Protein AF-A0A830GFA3-F1 (afdb_monomer_lite)

Foldseek 3Di:
DDDDPPQPDDPVLVVQQVVCQVVVPQEDEDADDPCQVVSVVSHDNHHYDYLLNVLLVCCVVVVDQLVVSLVVLVVVCVVSVCPPPPVSVVSNVSSVVD

Organism: NCBI:txid489913

Secondary structure (DSSP, 8-state):
----TTSSS-HHHHHHHHHHHHTT-SEEEE---SSHHHHHHH-SSPEEEEHHHHHHHHHHTTSS-HHHHHHHHHHHHHHHT-TT-HHHHHHHHHHHT-

pLDDT: mean 88.6, std 10.38, range [46.56, 97.62]

Structure (mmCIF, N/CA/C/O backbone):
data_AF-A0A830GFA3-F1
#
_entry.id   AF-A0A830GFA3-F1
#
loop_
_atom_site.group_PDB
_atom_site.id
_atom_site.type_symbol
_atom_site.label_atom_id
_atom_site.label_alt_id
_atom_site.label_comp_id
_atom_site.label_asym_id
_atom_site.label_entity_id
_atom_site.label_seq_id
_atom_site.pdbx_PDB_ins_code
_atom_site.Cartn_x
_atom_site.Cartn_y
_atom_site.Cartn_z
_atom_site.occupancy
_atom_site.B_iso_or_equiv
_atom_site.auth_seq_id
_atom_site.auth_comp_id
_atom_site.auth_asym_id
_atom_site.auth_atom_id
_atom_site.pdbx_PDB_model_num
ATOM 1 N N . MET A 1 1 ? 20.470 -9.252 -13.685 1.00 46.56 1 MET A N 1
ATOM 2 C CA . MET A 1 1 ? 19.885 -7.934 -13.981 1.00 46.56 1 MET A CA 1
ATOM 3 C C . MET A 1 1 ? 20.654 -6.935 -13.143 1.00 46.56 1 MET A C 1
ATOM 5 O O . MET A 1 1 ? 20.701 -7.104 -11.934 1.00 46.56 1 MET A O 1
ATOM 9 N N . THR A 1 2 ? 21.393 -6.032 -13.776 1.00 50.44 2 THR A N 1
ATOM 10 C CA . THR A 1 2 ? 22.152 -4.990 -13.074 1.00 50.44 2 THR A CA 1
ATOM 11 C C . THR A 1 2 ? 21.191 -3.828 -12.864 1.00 50.44 2 THR A C 1
ATOM 13 O O . THR A 1 2 ? 20.598 -3.378 -13.842 1.00 50.44 2 THR A O 1
ATOM 16 N N . LEU A 1 3 ? 20.975 -3.416 -11.614 1.00 58.41 3 LEU A N 1
ATOM 17 C CA . LEU A 1 3 ? 20.160 -2.243 -11.300 1.00 58.41 3 LEU A CA 1
ATOM 18 C C . LEU A 1 3 ? 20.843 -1.009 -11.904 1.00 58.41 3 LEU A C 1
ATOM 20 O O . LEU A 1 3 ? 22.063 -0.865 -11.793 1.00 58.41 3 LEU A O 1
ATOM 24 N N . ASP A 1 4 ? 20.077 -0.183 -12.614 1.00 60.00 4 ASP A N 1
ATOM 25 C CA . ASP A 1 4 ? 20.576 1.072 -13.170 1.00 60.00 4 ASP A CA 1
ATOM 26 C C . ASP A 1 4 ? 20.750 2.073 -12.023 1.00 60.00 4 ASP A C 1
ATOM 28 O O . ASP A 1 4 ? 19.774 2.474 -11.394 1.00 60.00 4 ASP A O 1
ATOM 32 N N . ALA A 1 5 ? 21.998 2.440 -11.729 1.00 58.44 5 ALA A N 1
ATOM 33 C CA . ALA A 1 5 ? 22.337 3.332 -10.622 1.00 58.44 5 ALA A CA 1
ATOM 34 C C . ALA A 1 5 ? 21.834 4.773 -10.830 1.00 58.44 5 ALA A C 1
ATOM 36 O O . ALA A 1 5 ? 21.811 5.545 -9.873 1.00 58.44 5 ALA A O 1
ATOM 37 N N . ASP A 1 6 ? 21.431 5.128 -12.055 1.00 66.00 6 ASP A N 1
ATOM 38 C CA . ASP A 1 6 ? 20.823 6.423 -12.371 1.00 66.00 6 ASP A CA 1
ATOM 39 C C . ASP A 1 6 ? 19.288 6.408 -12.219 1.00 66.00 6 ASP A C 1
ATOM 41 O O . ASP A 1 6 ? 18.638 7.453 -12.343 1.00 66.00 6 ASP A O 1
ATOM 45 N N . PHE A 1 7 ? 18.680 5.247 -11.934 1.00 69.44 7 PHE A N 1
ATOM 46 C CA . PHE A 1 7 ? 17.244 5.157 -11.692 1.00 69.44 7 PHE A CA 1
ATOM 47 C C . PHE A 1 7 ? 16.902 5.675 -10.283 1.00 69.44 7 PHE A C 1
ATOM 49 O O . PHE A 1 7 ? 17.564 5.315 -9.314 1.00 69.44 7 PHE A O 1
ATOM 56 N N . PRO A 1 8 ? 15.864 6.516 -10.126 1.00 81.12 8 PRO A N 1
ATOM 57 C CA . PRO A 1 8 ? 15.619 7.243 -8.878 1.00 81.12 8 PRO A CA 1
ATOM 58 C C . PRO A 1 8 ? 15.037 6.400 -7.731 1.00 81.12 8 PRO A C 1
ATOM 60 O O . PRO A 1 8 ? 14.857 6.942 -6.642 1.00 81.12 8 PRO A O 1
ATOM 63 N N . LEU A 1 9 ? 14.711 5.125 -7.965 1.00 88.25 9 LEU A N 1
ATOM 64 C CA . LEU A 1 9 ? 14.325 4.193 -6.902 1.00 88.25 9 LEU A CA 1
ATOM 65 C C . LEU A 1 9 ? 15.569 3.565 -6.276 1.00 88.25 9 LEU A C 1
ATOM 67 O O . LEU A 1 9 ? 16.530 3.260 -6.983 1.00 88.25 9 LEU A O 1
ATOM 71 N N . ASP A 1 10 ? 15.528 3.316 -4.971 1.00 88.75 10 ASP A N 1
ATOM 72 C CA . ASP A 1 10 ? 16.602 2.573 -4.315 1.00 88.75 10 ASP A CA 1
ATOM 73 C C . ASP A 1 10 ? 16.595 1.075 -4.690 1.00 88.75 10 ASP A C 1
ATOM 75 O O . ASP A 1 10 ? 15.713 0.574 -5.398 1.00 88.75 10 ASP A O 1
ATOM 79 N N . ASP A 1 11 ? 17.614 0.337 -4.242 1.00 90.38 11 ASP A N 1
ATOM 80 C CA . ASP A 1 11 ? 17.749 -1.091 -4.547 1.00 90.38 11 ASP A CA 1
ATOM 81 C C . ASP A 1 11 ? 16.555 -1.920 -4.042 1.00 90.38 11 ASP A C 1
ATOM 83 O O . ASP A 1 11 ? 16.154 -2.892 -4.688 1.00 90.38 11 ASP A O 1
ATOM 87 N N . GLY A 1 12 ? 15.978 -1.548 -2.896 1.00 90.00 12 GLY A N 1
ATOM 88 C CA . GLY A 1 12 ? 14.853 -2.248 -2.284 1.00 90.00 12 GLY A CA 1
ATOM 89 C C . GLY A 1 12 ? 13.547 -1.999 -3.033 1.00 90.00 12 GLY A C 1
ATOM 90 O O . GLY A 1 12 ? 12.821 -2.946 -3.341 1.00 90.00 12 GLY A O 1
ATOM 91 N N . GLU A 1 13 ? 13.273 -0.744 -3.378 1.00 91.69 13 GLU A N 1
ATOM 92 C CA . GLU A 1 13 ? 12.127 -0.335 -4.186 1.00 91.69 13 GLU A CA 1
ATOM 93 C C . GLU A 1 13 ? 12.172 -0.981 -5.575 1.00 91.69 13 GLU A C 1
ATOM 95 O O . GLU A 1 13 ? 11.186 -1.579 -6.015 1.00 91.69 13 GLU A O 1
ATOM 100 N N . ASN A 1 14 ? 13.331 -0.940 -6.241 1.00 91.94 14 ASN A N 1
ATOM 101 C CA . ASN A 1 14 ? 13.516 -1.589 -7.537 1.00 91.94 14 ASN A CA 1
ATOM 102 C C . ASN A 1 14 ? 13.326 -3.105 -7.458 1.00 91.94 14 ASN A C 1
ATOM 104 O O . ASN A 1 14 ? 12.666 -3.687 -8.323 1.00 91.94 14 ASN A O 1
ATOM 108 N N . ALA A 1 15 ? 13.887 -3.759 -6.436 1.00 93.50 15 ALA A N 1
ATOM 109 C CA . ALA A 1 15 ? 13.720 -5.1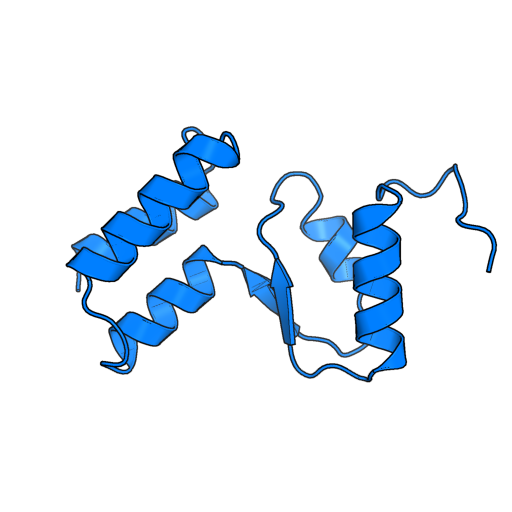96 -6.248 1.00 93.50 15 ALA A CA 1
ATOM 110 C C . ALA A 1 15 ? 12.247 -5.563 -6.025 1.00 93.50 15 ALA A C 1
ATOM 112 O O . ALA A 1 15 ? 11.758 -6.528 -6.615 1.00 93.50 15 ALA A O 1
ATOM 113 N N . ALA A 1 16 ? 11.525 -4.778 -5.224 1.00 94.56 16 ALA A N 1
ATOM 114 C CA . ALA A 1 16 ? 10.115 -5.007 -4.950 1.00 94.56 16 ALA A CA 1
ATOM 115 C C . ALA A 1 16 ? 9.250 -4.822 -6.208 1.00 94.56 16 ALA A C 1
ATOM 117 O O . ALA A 1 16 ? 8.416 -5.678 -6.505 1.00 94.56 16 ALA A O 1
ATOM 118 N N . VAL A 1 17 ? 9.467 -3.747 -6.975 1.00 94.81 17 VAL A N 1
ATOM 119 C CA . VAL A 1 17 ? 8.767 -3.501 -8.247 1.00 94.81 17 VAL A CA 1
ATOM 120 C C . VAL A 1 17 ? 9.060 -4.602 -9.265 1.00 94.81 17 VAL A C 1
ATOM 122 O O . VAL A 1 17 ? 8.134 -5.122 -9.886 1.00 94.81 17 VAL A O 1
ATOM 125 N N . THR A 1 18 ? 10.332 -4.984 -9.414 1.00 94.81 18 THR A N 1
ATOM 126 C CA . THR A 1 18 ? 10.745 -6.061 -10.328 1.00 94.81 18 THR A CA 1
ATOM 127 C C . THR A 1 18 ? 10.030 -7.356 -9.966 1.00 94.81 18 THR A C 1
ATOM 129 O O . THR A 1 18 ? 9.396 -7.965 -10.819 1.00 94.81 18 THR A O 1
ATOM 132 N N . LEU A 1 19 ? 10.040 -7.725 -8.682 1.00 96.50 19 LEU A N 1
ATOM 133 C CA . LEU A 1 19 ? 9.359 -8.922 -8.201 1.00 96.50 19 LEU A CA 1
ATOM 134 C C . LEU A 1 19 ? 7.846 -8.874 -8.458 1.00 96.50 19 LEU A C 1
ATOM 136 O O . LEU A 1 19 ? 7.258 -9.880 -8.840 1.00 96.50 19 LEU A O 1
ATOM 140 N N . ALA A 1 20 ? 7.206 -7.725 -8.248 1.00 97.44 20 ALA A N 1
ATOM 141 C CA . ALA A 1 20 ? 5.773 -7.576 -8.476 1.00 97.44 20 ALA A CA 1
ATOM 142 C C . ALA A 1 20 ? 5.398 -7.744 -9.953 1.00 97.44 20 ALA A C 1
ATOM 144 O O . ALA A 1 20 ? 4.425 -8.432 -10.259 1.00 97.44 20 ALA A O 1
ATOM 145 N N . ASN A 1 21 ? 6.198 -7.168 -10.852 1.00 96.06 21 ASN A N 1
ATOM 146 C CA . ASN A 1 21 ? 6.015 -7.309 -12.292 1.00 96.06 21 ASN A CA 1
ATOM 147 C C . ASN A 1 21 ? 6.271 -8.752 -12.752 1.00 96.06 21 ASN A C 1
ATOM 149 O O . ASN A 1 21 ? 5.456 -9.300 -13.488 1.00 96.06 21 ASN A O 1
ATOM 153 N N . 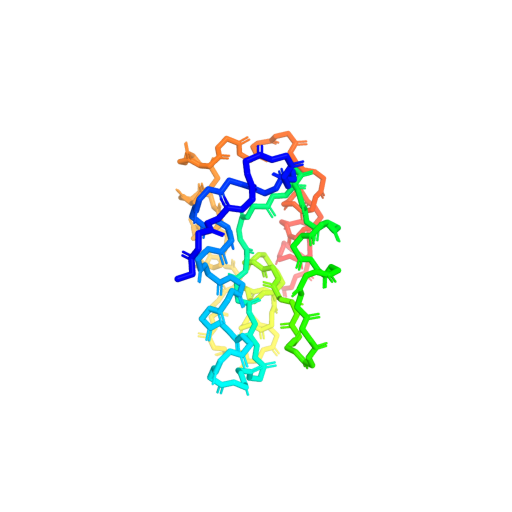ASP A 1 22 ? 7.346 -9.385 -12.272 1.00 96.81 22 ASP A N 1
ATOM 154 C CA . ASP A 1 22 ? 7.697 -10.773 -12.609 1.00 96.81 22 ASP A CA 1
ATOM 155 C C . ASP A 1 22 ? 6.625 -11.776 -12.158 1.00 96.81 22 ASP A C 1
ATOM 157 O O . ASP A 1 22 ? 6.389 -12.786 -12.819 1.00 96.81 22 ASP A O 1
ATOM 161 N N . LEU A 1 23 ? 5.980 -11.510 -11.019 1.00 97.12 23 LEU A N 1
ATOM 162 C CA . LEU A 1 23 ? 4.900 -12.339 -10.484 1.00 97.12 23 LEU A CA 1
ATOM 163 C C . LEU A 1 23 ? 3.520 -11.993 -11.054 1.00 97.12 23 LEU A C 1
ATOM 165 O O . LEU A 1 23 ? 2.546 -12.632 -10.653 1.00 97.12 23 LEU A O 1
ATOM 169 N N . GLU A 1 24 ? 3.420 -10.979 -11.918 1.00 96.69 24 GLU A N 1
ATOM 170 C CA . GLU A 1 24 ? 2.143 -10.419 -12.379 1.00 96.69 24 GLU A CA 1
ATOM 171 C C . GLU A 1 24 ? 1.194 -10.143 -11.195 1.00 96.69 24 GLU A C 1
ATOM 173 O O . GLU A 1 24 ? 0.010 -10.496 -11.193 1.00 96.69 24 GLU A O 1
ATOM 178 N N . ALA A 1 25 ? 1.740 -9.563 -10.123 1.00 97.19 25 ALA A N 1
ATOM 179 C CA . ALA A 1 25 ? 1.014 -9.382 -8.879 1.00 97.19 25 ALA A CA 1
ATOM 180 C C . ALA A 1 25 ? -0.231 -8.509 -9.096 1.00 97.19 25 ALA A C 1
ATOM 182 O O . ALA A 1 25 ? -0.189 -7.450 -9.718 1.00 97.19 25 ALA A O 1
ATOM 183 N N . ALA A 1 26 ? -1.364 -8.911 -8.516 1.00 96.44 26 ALA A N 1
ATOM 184 C CA . ALA A 1 26 ? -2.580 -8.103 -8.604 1.00 96.44 26 ALA A CA 1
ATOM 185 C C . ALA A 1 26 ? -2.444 -6.774 -7.838 1.00 96.44 26 ALA A C 1
ATOM 187 O O . ALA A 1 26 ? -3.012 -5.753 -8.234 1.00 96.44 26 ALA A O 1
ATOM 188 N N . LEU A 1 27 ? -1.713 -6.791 -6.719 1.00 96.25 27 LEU A N 1
ATOM 189 C CA . LEU A 1 27 ? -1.551 -5.656 -5.818 1.00 96.25 27 LEU A CA 1
ATOM 190 C C . LEU A 1 27 ? -0.100 -5.529 -5.351 1.00 96.25 27 LEU A C 1
ATOM 192 O O . LEU A 1 27 ? 0.542 -6.526 -5.027 1.00 96.25 27 LEU A O 1
ATOM 196 N N . PHE A 1 28 ? 0.357 -4.286 -5.220 1.00 96.19 28 PHE A N 1
ATOM 197 C CA . PHE A 1 28 ? 1.613 -3.921 -4.575 1.00 96.19 28 PHE A CA 1
ATOM 198 C C . PHE A 1 28 ? 1.310 -3.090 -3.331 1.00 96.19 28 PHE A C 1
ATOM 200 O O . PHE A 1 28 ? 0.800 -1.972 -3.446 1.00 96.19 28 PHE A O 1
ATOM 207 N N . LEU A 1 29 ? 1.593 -3.632 -2.146 1.00 93.62 29 LEU A N 1
ATOM 208 C CA . LEU A 1 29 ? 1.427 -2.902 -0.892 1.00 93.62 29 LEU A CA 1
ATOM 209 C C . LEU A 1 29 ? 2.648 -2.013 -0.658 1.00 93.62 29 LEU A C 1
ATOM 211 O O . LEU A 1 29 ? 3.761 -2.516 -0.545 1.00 93.62 29 LEU A O 1
ATOM 215 N N . CYS A 1 30 ? 2.426 -0.706 -0.568 1.00 91.19 30 CYS A N 1
ATOM 216 C CA . CYS A 1 30 ? 3.484 0.277 -0.404 1.00 91.19 30 CYS A CA 1
ATOM 217 C C . CYS A 1 30 ? 3.270 1.136 0.837 1.00 91.19 30 CYS A C 1
ATOM 219 O O . CYS A 1 30 ? 2.168 1.608 1.136 1.00 91.19 30 CYS A O 1
ATOM 221 N N . ASP A 1 31 ? 4.363 1.366 1.540 1.00 87.38 31 ASP A N 1
ATOM 222 C CA . ASP A 1 31 ? 4.431 2.166 2.748 1.00 87.38 31 ASP A CA 1
ATOM 223 C C . ASP A 1 31 ? 5.520 3.264 2.626 1.00 87.38 31 ASP A C 1
ATOM 225 O O . ASP A 1 31 ? 5.817 4.001 3.562 1.00 87.38 31 ASP A O 1
ATOM 229 N N . GLU A 1 32 ? 6.073 3.441 1.425 1.00 84.44 32 GLU A N 1
ATOM 230 C CA . GLU A 1 32 ? 6.928 4.568 1.064 1.00 84.44 32 GLU A CA 1
ATOM 231 C C . GLU A 1 32 ? 6.116 5.651 0.341 1.00 84.44 32 GLU A C 1
ATOM 233 O O . GLU A 1 32 ? 5.315 5.369 -0.553 1.00 84.44 32 GLU A O 1
ATOM 238 N N . PHE A 1 33 ? 6.302 6.912 0.730 1.00 84.31 33 PHE A N 1
ATOM 239 C CA . PHE A 1 33 ? 5.484 8.027 0.244 1.00 84.31 33 PHE A CA 1
ATOM 240 C C . PHE A 1 33 ? 6.277 9.120 -0.469 1.00 84.31 33 PHE A C 1
ATOM 242 O O . PHE A 1 33 ? 5.664 9.955 -1.134 1.00 84.31 33 PHE A O 1
ATOM 249 N N . ASN A 1 34 ? 7.606 9.123 -0.364 1.00 82.44 34 ASN A N 1
ATOM 250 C CA . ASN A 1 34 ? 8.458 10.107 -1.028 1.00 82.44 34 ASN A CA 1
ATOM 251 C C . ASN A 1 34 ? 8.589 9.814 -2.530 1.00 82.44 34 ASN A C 1
ATOM 253 O O . ASN A 1 34 ? 8.551 10.737 -3.342 1.00 82.44 34 ASN A O 1
ATOM 257 N N . SER A 1 35 ? 8.634 8.530 -2.898 1.00 87.31 35 SER A N 1
ATOM 258 C CA . SER A 1 35 ? 8.815 8.054 -4.278 1.00 87.31 35 SER A CA 1
ATOM 259 C C . SER A 1 35 ? 7.556 7.414 -4.872 1.00 87.31 35 SER A C 1
ATOM 261 O O . SER A 1 35 ? 7.621 6.755 -5.906 1.00 87.31 35 SER A O 1
ATOM 263 N N . LEU A 1 36 ? 6.380 7.615 -4.262 1.00 88.88 36 LEU A N 1
ATOM 264 C CA . LEU A 1 36 ? 5.148 6.890 -4.614 1.00 88.88 36 LEU A CA 1
ATOM 265 C C . LEU A 1 36 ? 4.785 6.986 -6.108 1.00 88.88 36 LEU A C 1
ATOM 267 O O . LEU A 1 36 ? 4.329 6.011 -6.698 1.00 88.88 36 LEU A O 1
ATOM 271 N N . GLY A 1 37 ? 5.007 8.150 -6.730 1.00 89.81 37 GLY A N 1
ATOM 272 C CA . GLY A 1 37 ? 4.772 8.342 -8.164 1.00 89.81 37 GLY A CA 1
ATOM 273 C C . GLY A 1 37 ? 5.733 7.543 -9.051 1.00 89.81 37 GLY A C 1
ATOM 274 O O . GLY A 1 37 ? 5.309 7.011 -10.072 1.00 89.81 37 GLY A O 1
ATOM 275 N N . LEU A 1 38 ? 6.999 7.417 -8.643 1.00 92.31 38 LEU A N 1
ATOM 276 C CA . LEU A 1 38 ? 8.005 6.623 -9.350 1.00 92.31 38 LEU A CA 1
ATOM 277 C C . LEU A 1 38 ? 7.749 5.128 -9.177 1.00 92.31 38 LEU A C 1
ATOM 279 O O . LEU A 1 38 ? 7.758 4.399 -10.164 1.00 92.31 38 LEU A O 1
ATOM 283 N N . VAL A 1 39 ? 7.433 4.687 -7.955 1.00 93.25 39 VAL A N 1
ATOM 284 C CA . VAL A 1 39 ? 7.008 3.305 -7.688 1.00 93.25 39 VAL A CA 1
ATOM 285 C C . VAL A 1 39 ? 5.799 2.967 -8.557 1.00 93.25 39 VAL A C 1
ATOM 287 O O . VAL A 1 39 ? 5.815 1.965 -9.261 1.00 93.25 39 VAL A O 1
ATOM 290 N N . HIS A 1 40 ? 4.782 3.836 -8.588 1.00 93.06 40 HIS A N 1
ATOM 291 C CA . HIS A 1 40 ? 3.599 3.628 -9.423 1.00 93.06 40 HIS A CA 1
ATOM 292 C C . HIS A 1 40 ? 3.935 3.504 -10.911 1.00 93.06 40 HIS A C 1
ATOM 294 O O . HIS A 1 40 ? 3.445 2.588 -11.559 1.00 93.06 40 HIS A O 1
ATOM 300 N N . ALA A 1 41 ? 4.767 4.405 -11.437 1.00 93.69 41 ALA A N 1
ATOM 301 C CA . ALA A 1 41 ? 5.152 4.408 -12.846 1.00 93.69 41 ALA A CA 1
ATOM 302 C C . ALA A 1 41 ? 6.025 3.207 -13.245 1.00 93.69 41 ALA A C 1
ATOM 304 O O . ALA A 1 41 ? 6.117 2.892 -14.428 1.00 93.69 41 ALA A O 1
ATOM 305 N N . SER A 1 42 ? 6.674 2.562 -12.274 1.00 93.75 42 SER A N 1
ATOM 306 C CA . SER A 1 42 ? 7.555 1.414 -12.505 1.00 93.75 42 SER A CA 1
ATOM 307 C C . SER A 1 42 ? 6.812 0.069 -12.444 1.00 93.75 42 SER A C 1
ATOM 309 O O . SER A 1 42 ? 7.341 -0.954 -12.878 1.00 93.75 42 SER A O 1
ATOM 311 N N . LEU A 1 43 ? 5.579 0.053 -11.928 1.00 94.81 43 LEU A N 1
ATOM 312 C CA . LEU A 1 43 ? 4.697 -1.114 -11.970 1.00 94.81 43 LEU A CA 1
ATOM 313 C C . LEU A 1 43 ? 4.046 -1.233 -1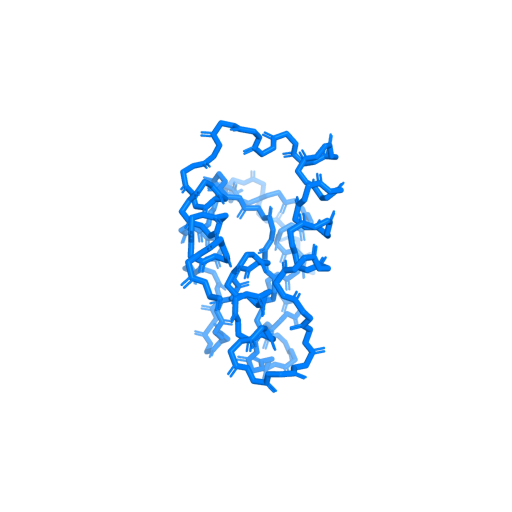3.357 1.00 94.81 43 LEU A C 1
ATOM 315 O O . LEU A 1 43 ? 3.619 -0.233 -13.927 1.00 94.81 43 LEU A O 1
ATOM 319 N N . ALA A 1 44 ? 3.955 -2.457 -13.881 1.00 92.31 44 ALA A N 1
ATOM 320 C CA . ALA A 1 44 ? 3.329 -2.746 -15.171 1.00 92.31 44 ALA A CA 1
ATOM 321 C C . ALA A 1 44 ? 1.791 -2.714 -15.063 1.00 92.31 44 ALA A C 1
ATOM 323 O O . ALA A 1 44 ? 1.177 -1.662 -15.208 1.00 92.31 44 ALA A O 1
ATOM 324 N N . ASP A 1 45 ? 1.168 -3.852 -14.745 1.00 92.50 45 ASP A N 1
ATOM 325 C CA . ASP A 1 45 ? -0.287 -3.966 -14.542 1.00 92.50 45 ASP A CA 1
ATOM 326 C C . ASP A 1 45 ? -0.673 -4.081 -13.054 1.00 92.50 45 ASP A C 1
ATOM 328 O O . ASP A 1 45 ? -1.847 -4.206 -12.695 1.00 92.50 45 ASP A O 1
ATOM 332 N N . THR A 1 46 ? 0.317 -4.029 -12.158 1.00 96.25 46 THR A N 1
ATOM 333 C CA . THR A 1 46 ? 0.105 -4.179 -10.715 1.00 96.25 46 THR A CA 1
ATOM 334 C C . THR A 1 46 ? -0.526 -2.924 -10.113 1.00 96.25 46 THR A C 1
ATOM 336 O O . THR A 1 46 ? -0.015 -1.810 -10.250 1.00 96.25 46 THR A O 1
ATOM 339 N N . ARG A 1 47 ? -1.608 -3.089 -9.342 1.00 95.62 47 ARG A N 1
ATOM 340 C CA . ARG A 1 47 ? -2.237 -1.962 -8.645 1.00 95.62 47 ARG A CA 1
ATOM 341 C C . ARG A 1 47 ? -1.485 -1.611 -7.363 1.00 95.62 47 ARG A C 1
ATOM 343 O O . ARG A 1 47 ? -1.466 -2.377 -6.402 1.00 95.62 47 ARG A O 1
ATOM 350 N N . LEU A 1 48 ? -0.968 -0.391 -7.308 1.00 95.31 48 LEU A N 1
ATOM 351 C CA . LEU A 1 48 ? -0.394 0.185 -6.097 1.00 95.31 48 LEU A CA 1
ATOM 352 C C . LEU A 1 48 ? -1.476 0.451 -5.036 1.00 95.31 48 LEU A C 1
ATOM 354 O O . LEU A 1 48 ? -2.469 1.137 -5.296 1.00 95.31 48 LEU A O 1
ATOM 358 N N . VAL A 1 49 ? -1.272 -0.072 -3.829 1.00 94.75 49 VAL A N 1
ATOM 359 C CA . VAL A 1 49 ? -2.126 0.141 -2.655 1.00 94.75 49 VAL A CA 1
ATOM 360 C C . VAL A 1 49 ? -1.252 0.626 -1.513 1.00 94.75 49 VAL A C 1
ATOM 362 O O . VAL A 1 49 ? -0.256 -0.003 -1.180 1.00 94.75 49 VAL A O 1
ATOM 365 N N . THR A 1 50 ? -1.624 1.738 -0.885 1.00 92.12 50 THR A N 1
ATOM 366 C CA . THR A 1 50 ? -0.878 2.226 0.277 1.00 92.12 50 THR A CA 1
ATOM 367 C C . THR A 1 50 ? -1.339 1.543 1.560 1.00 92.12 50 THR A C 1
ATOM 369 O O . THR A 1 50 ? -2.531 1.259 1.710 1.00 92.12 50 THR A O 1
ATOM 372 N N . THR A 1 51 ? -0.439 1.342 2.523 1.00 92.62 51 THR A N 1
ATOM 373 C CA . THR A 1 51 ? -0.784 0.780 3.844 1.00 92.62 51 THR A CA 1
ATOM 374 C C . THR A 1 51 ? -1.991 1.465 4.503 1.00 92.62 51 THR A C 1
ATOM 376 O O . THR A 1 51 ? -2.919 0.761 4.905 1.00 92.62 51 THR A O 1
ATOM 379 N N . PRO A 1 52 ? -2.102 2.811 4.532 1.00 91.81 52 PRO A N 1
ATOM 380 C CA . PRO A 1 52 ? -3.279 3.461 5.104 1.00 91.81 52 PRO A CA 1
ATOM 381 C C . PRO A 1 52 ? -4.577 3.201 4.313 1.00 91.81 52 PRO A C 1
ATOM 383 O O . PRO A 1 52 ? -5.662 3.138 4.897 1.00 91.81 52 PRO A O 1
ATOM 386 N N . THR A 1 53 ? -4.487 2.998 2.992 1.00 91.56 53 THR A N 1
ATOM 387 C CA . THR A 1 53 ? -5.638 2.594 2.165 1.00 91.56 53 THR A CA 1
ATOM 388 C C . THR A 1 53 ? -6.089 1.177 2.506 1.00 91.56 53 THR A C 1
ATOM 390 O O . THR A 1 53 ? -7.289 0.942 2.631 1.00 91.56 53 THR A O 1
ATOM 393 N N . LEU A 1 54 ? -5.148 0.246 2.694 1.00 93.69 54 LEU A N 1
ATOM 394 C CA . LEU A 1 54 ? -5.455 -1.134 3.074 1.00 93.69 54 LEU A CA 1
ATOM 395 C C . LEU A 1 54 ? -6.186 -1.191 4.422 1.00 93.69 54 LEU A C 1
ATOM 397 O O . LEU A 1 54 ? -7.238 -1.820 4.516 1.00 93.69 54 LEU A O 1
ATOM 401 N N . LEU A 1 55 ? -5.688 -0.467 5.430 1.00 94.75 55 LEU A N 1
ATOM 402 C CA . LEU A 1 55 ? -6.340 -0.370 6.741 1.00 94.75 55 LEU A CA 1
ATOM 403 C C . LEU A 1 55 ? -7.764 0.188 6.627 1.00 94.75 55 LEU A C 1
ATOM 405 O O . LEU A 1 55 ? -8.697 -0.382 7.186 1.00 94.75 55 LEU A O 1
ATOM 409 N N . SER A 1 56 ? -7.957 1.243 5.829 1.00 92.25 56 SER A N 1
ATOM 410 C CA . SER A 1 56 ? -9.288 1.817 5.581 1.00 92.25 56 SER A CA 1
ATOM 411 C C . SER A 1 56 ? -10.254 0.808 4.944 1.00 92.25 56 SER A C 1
ATOM 413 O O . SER A 1 56 ? -11.443 0.804 5.252 1.00 92.25 56 SER A O 1
ATOM 415 N N . VAL A 1 57 ? -9.764 -0.054 4.047 1.00 93.50 57 VAL A N 1
ATOM 416 C CA . VAL A 1 57 ? -10.572 -1.110 3.414 1.00 93.50 57 VAL A CA 1
ATOM 417 C C . VAL A 1 57 ? -10.915 -2.220 4.407 1.00 93.50 57 VAL A C 1
ATOM 419 O O . VAL A 1 57 ? -12.045 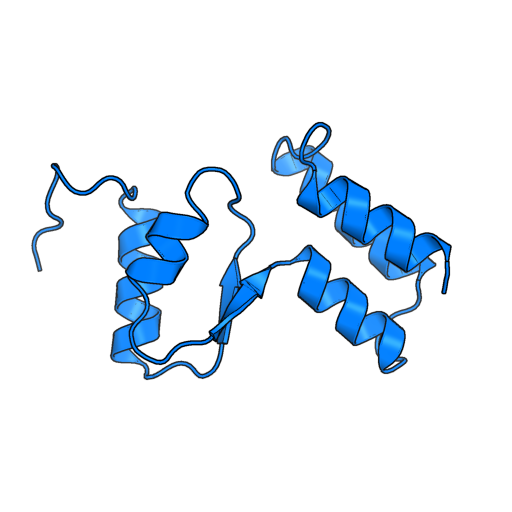-2.700 4.393 1.00 93.50 57 VAL A O 1
ATOM 422 N N . PHE A 1 58 ? -9.987 -2.614 5.281 1.00 95.62 58 PHE A N 1
ATOM 423 C CA . PHE A 1 58 ? -10.269 -3.612 6.314 1.00 95.62 58 PHE A CA 1
ATOM 424 C C . PHE A 1 58 ? -11.331 -3.143 7.301 1.00 95.62 58 PHE A C 1
ATOM 426 O O . PHE A 1 58 ? -12.231 -3.921 7.607 1.00 95.62 58 PHE A O 1
ATOM 433 N N . VAL A 1 59 ? -11.292 -1.875 7.715 1.00 95.81 59 VAL A N 1
ATOM 434 C CA . VAL A 1 59 ? -12.336 -1.310 8.581 1.00 95.81 59 VAL A CA 1
ATOM 435 C C . VAL A 1 59 ? -13.692 -1.291 7.884 1.00 95.81 59 VAL A C 1
ATOM 437 O O . VAL A 1 59 ? -14.674 -1.770 8.435 1.00 95.81 59 VAL A O 1
ATOM 440 N N . ARG A 1 60 ? -13.752 -0.825 6.631 1.00 94.12 60 ARG A N 1
ATOM 441 C CA . ARG A 1 60 ? -15.008 -0.777 5.857 1.00 94.12 60 ARG A CA 1
ATOM 442 C C . ARG A 1 60 ? -15.643 -2.143 5.593 1.00 94.12 60 ARG A C 1
ATOM 444 O O . ARG A 1 60 ? -16.828 -2.193 5.291 1.00 94.12 60 ARG A O 1
ATOM 451 N N . ASN A 1 61 ? -14.853 -3.211 5.645 1.00 95.94 61 ASN A N 1
ATOM 452 C CA . ASN A 1 61 ? -15.301 -4.582 5.409 1.00 95.94 61 ASN A CA 1
ATOM 453 C C . ASN A 1 61 ? -15.407 -5.397 6.711 1.00 95.94 61 ASN A C 1
ATOM 455 O O . ASN A 1 61 ? -15.395 -6.630 6.652 1.00 95.94 61 ASN A O 1
ATOM 459 N N . ASP A 1 62 ? -15.431 -4.729 7.871 1.00 96.06 62 ASP A N 1
ATOM 460 C CA . ASP A 1 62 ? -15.524 -5.339 9.205 1.00 96.06 62 ASP A CA 1
ATOM 461 C C . ASP A 1 62 ? -14.428 -6.389 9.491 1.00 96.06 62 ASP A C 1
ATOM 463 O O . ASP A 1 62 ? -14.594 -7.283 10.320 1.00 96.06 62 ASP A O 1
ATOM 467 N N . GLN A 1 63 ? -13.288 -6.304 8.794 1.00 97.62 63 GLN A N 1
ATOM 468 C CA . GLN A 1 63 ? -12.126 -7.179 9.004 1.00 97.62 63 GLN A CA 1
ATOM 469 C C . GLN A 1 63 ? -11.198 -6.653 10.102 1.00 97.62 63 GLN A C 1
ATOM 471 O O . GLN A 1 63 ? -10.343 -7.383 10.597 1.00 97.62 63 GLN A O 1
ATOM 476 N N . LEU A 1 64 ? -11.341 -5.378 10.460 1.00 96.88 64 LEU A N 1
ATOM 477 C CA . LEU A 1 64 ? -10.582 -4.718 11.510 1.00 96.88 64 LEU A CA 1
ATOM 478 C C . LEU A 1 64 ? -11.464 -3.655 12.166 1.00 96.88 64 LEU A C 1
ATOM 480 O O . LEU A 1 64 ? -12.241 -2.998 11.478 1.00 96.88 64 LEU A O 1
ATOM 484 N N . SER A 1 65 ? -11.349 -3.456 13.479 1.00 96.56 65 SER A N 1
ATOM 485 C CA . SER A 1 65 ? -12.013 -2.317 14.117 1.00 96.56 65 SER A CA 1
ATOM 486 C C . SER A 1 65 ? -11.289 -1.011 13.765 1.00 96.56 65 SER A C 1
ATOM 488 O O . SER A 1 65 ? -10.083 -1.011 13.504 1.00 96.56 65 SER A O 1
ATOM 490 N N . SER A 1 66 ? -11.996 0.124 13.787 1.00 96.06 66 SER A N 1
ATOM 491 C CA . SER A 1 66 ? -11.351 1.433 13.593 1.00 96.06 66 SER A CA 1
ATOM 492 C C . SER A 1 66 ? -10.251 1.685 14.637 1.00 96.06 66 SER A C 1
ATOM 494 O O . SER A 1 66 ? -9.154 2.134 14.302 1.00 96.06 66 SER A O 1
ATOM 496 N N . THR A 1 67 ? -10.491 1.298 15.894 1.00 96.25 67 THR A N 1
ATOM 497 C CA . THR A 1 67 ? -9.513 1.423 16.984 1.00 96.25 67 THR A CA 1
ATOM 498 C C . THR A 1 67 ? -8.239 0.624 16.715 1.00 96.25 67 THR A C 1
ATOM 500 O O . THR A 1 67 ? -7.144 1.165 16.866 1.00 96.25 67 THR A O 1
ATOM 503 N N . ASP A 1 68 ? -8.362 -0.627 16.267 1.00 97.31 68 ASP A N 1
ATOM 504 C CA . ASP A 1 68 ? -7.195 -1.458 15.953 1.00 97.31 68 ASP A CA 1
ATOM 505 C C . ASP A 1 68 ? -6.450 -0.928 14.721 1.00 97.31 68 ASP A C 1
ATOM 507 O O . ASP A 1 68 ? -5.221 -0.907 14.695 1.00 97.31 68 ASP A O 1
ATOM 511 N N . ALA A 1 69 ? -7.177 -0.437 13.711 1.00 96.44 69 ALA A N 1
ATOM 512 C CA . ALA A 1 69 ? -6.582 0.179 12.528 1.00 96.44 69 ALA A CA 1
ATOM 513 C C . ALA A 1 69 ? -5.759 1.425 12.870 1.00 96.44 69 ALA A C 1
ATOM 515 O O . ALA A 1 69 ? -4.664 1.601 12.336 1.00 96.44 69 ALA A O 1
ATOM 516 N N . LEU A 1 70 ? -6.258 2.267 13.777 1.00 95.00 70 LEU A N 1
ATOM 517 C CA . LEU A 1 70 ? -5.534 3.433 14.279 1.00 95.00 70 LEU A CA 1
ATOM 518 C C . LEU A 1 70 ? -4.290 3.020 15.072 1.00 95.00 70 LEU A C 1
ATOM 520 O O . LEU A 1 70 ? -3.220 3.569 14.834 1.00 95.00 70 LEU A O 1
ATOM 524 N N . ALA A 1 71 ? -4.396 2.016 15.947 1.00 95.06 71 ALA A N 1
ATOM 525 C CA . ALA A 1 71 ? -3.251 1.514 16.706 1.00 95.06 71 ALA A CA 1
ATOM 526 C C . ALA A 1 71 ? -2.141 0.962 15.790 1.00 95.06 71 ALA A C 1
ATOM 528 O O . ALA A 1 71 ? -0.959 1.231 16.009 1.00 95.06 71 ALA A O 1
ATOM 529 N N . ILE A 1 72 ? -2.514 0.234 14.731 1.00 95.06 72 ILE A N 1
ATOM 530 C CA . ILE A 1 72 ? -1.564 -0.253 13.721 1.00 95.06 72 ILE A CA 1
ATOM 531 C C . ILE A 1 72 ? -0.945 0.917 12.951 1.00 95.06 72 ILE A C 1
ATOM 533 O O . ILE A 1 72 ? 0.271 0.949 12.767 1.00 95.06 72 ILE A O 1
ATOM 537 N N . LEU A 1 73 ? -1.756 1.883 12.507 1.00 92.81 73 LEU A N 1
ATOM 538 C CA . LEU A 1 73 ? -1.264 3.051 11.774 1.00 92.81 73 LEU A CA 1
ATOM 539 C C . LEU A 1 73 ? -0.237 3.841 12.596 1.00 92.81 73 LEU A C 1
ATOM 541 O O . LEU A 1 73 ? 0.772 4.284 12.044 1.00 92.81 73 LEU A O 1
ATOM 545 N N . ASP A 1 74 ? -0.469 3.976 13.899 1.00 91.19 74 ASP A N 1
ATOM 546 C CA . ASP A 1 74 ? 0.412 4.686 14.826 1.00 91.19 74 ASP A CA 1
ATOM 547 C C . ASP A 1 74 ? 1.727 3.932 15.013 1.00 91.19 74 ASP A C 1
ATOM 549 O O . ASP A 1 74 ? 2.795 4.499 14.793 1.00 91.19 74 ASP A O 1
ATOM 553 N N . SER A 1 75 ? 1.653 2.619 15.255 1.00 92.12 75 SER A N 1
ATOM 554 C CA . SER A 1 75 ? 2.846 1.778 15.384 1.00 92.12 75 SER A CA 1
ATOM 555 C C . SER A 1 75 ? 3.742 1.809 14.143 1.00 92.12 75 SER A C 1
ATOM 557 O O . SER A 1 75 ? 4.962 1.741 14.279 1.00 92.12 75 SER A O 1
ATOM 559 N N . ILE A 1 76 ? 3.173 1.879 12.936 1.00 90.62 76 ILE A N 1
ATOM 560 C CA . ILE A 1 76 ? 3.975 1.971 11.708 1.00 90.62 76 ILE A CA 1
ATOM 561 C C . ILE A 1 76 ? 4.530 3.391 11.536 1.00 90.62 76 ILE A C 1
ATOM 563 O O . ILE A 1 76 ? 5.678 3.560 11.118 1.00 90.62 76 ILE A O 1
ATOM 567 N N . SER A 1 77 ? 3.742 4.411 11.890 1.00 88.81 77 SER A N 1
ATOM 568 C CA . SER A 1 77 ? 4.150 5.816 11.778 1.00 88.81 77 SER A CA 1
ATOM 569 C C . SER A 1 77 ? 5.382 6.137 12.623 1.00 88.81 77 SER A C 1
ATOM 571 O O . SER A 1 77 ? 6.259 6.854 12.135 1.00 88.81 77 SER A O 1
ATOM 573 N N . ASP A 1 78 ? 5.476 5.548 13.820 1.00 86.75 78 ASP A N 1
ATOM 574 C CA . ASP A 1 78 ? 6.619 5.682 14.733 1.00 86.75 78 ASP A CA 1
ATOM 575 C C . ASP A 1 78 ? 7.932 5.187 14.106 1.00 86.75 78 ASP A C 1
ATOM 577 O O . ASP A 1 78 ? 9.001 5.749 14.339 1.00 86.75 78 ASP A O 1
ATOM 581 N N . VAL A 1 79 ? 7.861 4.142 13.275 1.00 87.44 79 VAL A N 1
ATOM 582 C CA . VAL A 1 79 ? 9.035 3.547 12.617 1.00 87.44 79 VAL A CA 1
ATOM 583 C C . VAL A 1 79 ? 9.359 4.256 11.303 1.00 87.44 79 VAL A C 1
ATOM 585 O O . VAL A 1 79 ? 10.525 4.434 10.957 1.00 87.44 79 VAL A O 1
ATOM 588 N N . ARG A 1 80 ? 8.334 4.669 10.551 1.00 83.12 80 ARG A N 1
ATOM 589 C CA . ARG A 1 80 ? 8.480 5.175 9.178 1.00 83.12 80 ARG A CA 1
ATOM 590 C C . ARG A 1 80 ? 8.540 6.702 9.071 1.00 83.12 80 ARG A C 1
ATOM 592 O O . ARG A 1 80 ? 8.498 7.237 7.967 1.00 83.12 80 ARG A O 1
ATOM 599 N N . SER A 1 81 ? 8.667 7.414 10.196 1.00 78.06 81 SER A N 1
ATOM 600 C CA . SER A 1 81 ? 8.718 8.889 10.247 1.00 78.06 81 SER A CA 1
ATOM 601 C C . SER A 1 81 ? 7.542 9.558 9.516 1.00 78.06 81 SER A C 1
ATOM 603 O O . SER A 1 81 ? 7.687 10.591 8.861 1.00 78.06 81 SER A O 1
ATOM 605 N N . TRP A 1 82 ? 6.349 8.966 9.609 1.00 86.06 82 TRP A N 1
ATOM 606 C CA . TRP A 1 82 ? 5.172 9.410 8.856 1.00 86.06 82 TRP A CA 1
ATOM 607 C C . TRP A 1 82 ? 4.393 10.561 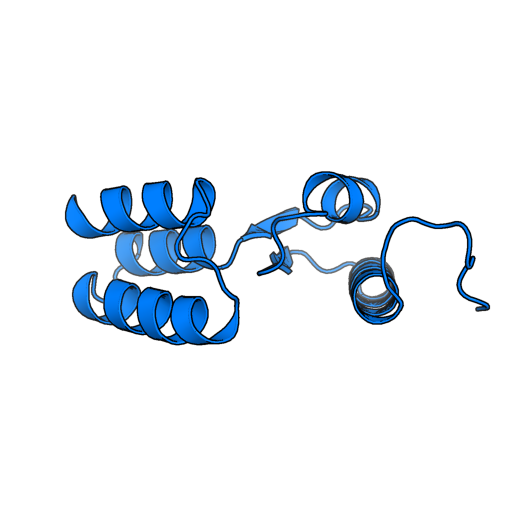9.494 1.00 86.06 82 TRP A C 1
ATOM 609 O O . TRP A 1 82 ? 3.417 11.022 8.902 1.00 86.06 82 TRP A O 1
ATOM 619 N N . GLU A 1 83 ? 4.790 11.051 10.670 1.00 74.06 83 GLU A N 1
ATOM 620 C CA . GLU A 1 83 ? 3.990 12.004 11.457 1.00 74.06 83 GLU A CA 1
ATOM 621 C C . GLU A 1 83 ? 3.531 13.245 10.674 1.00 74.06 83 GLU A C 1
ATOM 623 O O . GLU A 1 83 ? 2.445 13.792 10.892 1.00 74.06 83 GLU A O 1
ATOM 628 N N . THR A 1 84 ? 4.346 13.708 9.727 1.00 80.44 84 THR A N 1
ATOM 629 C CA . THR A 1 84 ? 4.036 14.896 8.927 1.00 80.44 84 THR A CA 1
ATOM 630 C C . THR A 1 84 ? 3.357 14.577 7.593 1.00 80.44 84 THR A C 1
ATOM 632 O O . THR A 1 84 ? 2.839 15.499 6.957 1.00 80.44 84 THR A O 1
ATOM 635 N N . ASN A 1 85 ? 3.268 13.300 7.206 1.00 85.94 85 ASN A N 1
ATOM 636 C CA . ASN A 1 85 ? 2.801 12.857 5.899 1.00 85.94 85 ASN A CA 1
ATOM 637 C C . ASN A 1 85 ? 1.290 13.083 5.702 1.00 85.94 85 ASN A C 1
ATOM 639 O O . ASN A 1 85 ? 0.450 12.687 6.515 1.00 85.94 85 ASN A O 1
ATOM 643 N N . SER A 1 86 ? 0.925 13.712 4.585 1.00 83.62 86 SER A N 1
ATOM 644 C CA . SER A 1 86 ? -0.459 14.085 4.275 1.00 83.62 86 SER A CA 1
ATOM 645 C C . SER A 1 86 ? -1.372 12.888 3.980 1.00 83.62 86 SER A C 1
ATOM 647 O O . SER A 1 86 ? -2.554 12.941 4.329 1.00 83.62 86 SER A O 1
ATOM 649 N N . TYR A 1 87 ? -0.856 11.800 3.396 1.00 81.88 87 TYR A N 1
ATOM 650 C CA . TYR A 1 87 ? -1.633 10.579 3.147 1.00 81.88 87 TYR A CA 1
ATOM 651 C C . TYR A 1 87 ? -2.016 9.889 4.453 1.00 81.88 87 TYR A C 1
ATOM 653 O O . TYR A 1 87 ? -3.168 9.490 4.628 1.00 81.88 87 TYR A O 1
ATOM 661 N N . VAL A 1 88 ? -1.072 9.813 5.391 1.00 86.94 88 VAL A N 1
ATOM 662 C CA . VAL A 1 88 ? -1.283 9.203 6.710 1.00 86.94 88 VAL A CA 1
ATOM 663 C C . VAL A 1 88 ? -2.268 10.023 7.537 1.00 86.94 88 VAL A C 1
ATOM 665 O O . VAL A 1 88 ? -3.230 9.467 8.066 1.00 86.94 88 VAL A O 1
ATOM 668 N N . LYS A 1 89 ? -2.124 11.355 7.555 1.00 88.12 89 LYS A N 1
ATOM 669 C CA . LYS A 1 89 ? -3.095 12.255 8.203 1.00 88.12 89 LYS A CA 1
ATOM 670 C C . LYS A 1 89 ? -4.507 12.076 7.652 1.00 88.12 89 LYS A C 1
ATOM 672 O O . LYS A 1 89 ? -5.455 11.962 8.424 1.00 88.12 89 LYS A O 1
ATOM 677 N N . ARG A 1 90 ? -4.649 12.009 6.324 1.00 85.44 90 ARG A N 1
ATOM 678 C CA . ARG A 1 90 ? -5.950 11.797 5.677 1.00 85.44 90 ARG A CA 1
ATOM 679 C C . ARG A 1 90 ? -6.564 10.451 6.056 1.00 85.44 90 ARG A C 1
ATOM 681 O O . ARG A 1 90 ? -7.754 10.396 6.345 1.00 85.44 90 ARG A O 1
ATOM 688 N N . ALA A 1 91 ? -5.777 9.380 6.041 1.00 85.19 91 ALA A N 1
ATOM 689 C CA . ALA A 1 91 ? -6.262 8.057 6.416 1.00 85.19 91 ALA A CA 1
ATOM 690 C C . ALA A 1 91 ? -6.704 8.008 7.882 1.00 85.19 91 ALA A C 1
ATOM 692 O O . ALA A 1 91 ? -7.770 7.480 8.175 1.00 85.19 91 ALA A O 1
ATOM 693 N N . ARG A 1 92 ? -5.951 8.644 8.785 1.00 89.75 92 ARG A N 1
ATOM 694 C CA . ARG A 1 92 ? -6.338 8.780 10.193 1.00 89.75 92 ARG A CA 1
ATOM 695 C C . ARG A 1 92 ? -7.691 9.483 10.355 1.00 89.75 92 ARG A C 1
ATOM 697 O O . ARG A 1 92 ? -8.519 9.007 11.121 1.00 89.75 92 ARG A O 1
ATOM 704 N N . THR A 1 93 ? -7.945 10.575 9.625 1.00 89.31 93 THR A N 1
ATOM 705 C CA . THR A 1 93 ? -9.264 11.240 9.634 1.00 89.31 93 THR A CA 1
ATOM 706 C C . THR A 1 93 ? -10.374 10.288 9.192 1.00 89.31 93 THR A C 1
ATOM 708 O O . THR A 1 93 ? -11.375 10.168 9.882 1.00 89.31 93 THR A O 1
ATOM 711 N N . LEU A 1 94 ? -10.171 9.557 8.091 1.00 86.44 94 LEU A N 1
ATOM 712 C CA . LEU A 1 94 ? -11.171 8.612 7.582 1.00 86.44 94 LEU A CA 1
ATOM 713 C C . LEU A 1 94 ? -11.484 7.484 8.571 1.00 86.44 94 LEU A C 1
ATOM 715 O O . LEU A 1 94 ? -12.632 7.067 8.664 1.00 86.44 94 LEU A O 1
ATOM 719 N N . LEU A 1 95 ? -10.474 6.994 9.291 1.00 89.44 95 LEU A N 1
ATOM 720 C CA . LEU A 1 95 ? -10.650 5.957 10.305 1.00 89.44 95 LEU A CA 1
ATOM 721 C C . LEU A 1 95 ? -11.436 6.485 11.515 1.00 89.44 95 LEU A C 1
ATOM 723 O O . LEU A 1 95 ? -12.338 5.805 11.987 1.00 89.44 95 LEU A O 1
ATOM 727 N N . ASN A 1 96 ? -11.161 7.710 11.971 1.00 86.50 96 ASN A N 1
ATOM 728 C CA . ASN A 1 96 ? -11.893 8.329 13.086 1.00 86.50 96 ASN A CA 1
ATOM 729 C C . ASN A 1 96 ? -13.375 8.612 12.782 1.00 86.50 96 ASN A C 1
ATOM 731 O O . ASN A 1 96 ? -14.172 8.694 13.712 1.00 86.50 96 ASN A O 1
ATOM 735 N N . ASP A 1 97 ? -13.729 8.784 11.507 1.00 77.62 97 ASP A N 1
ATOM 736 C CA . ASP A 1 97 ? -15.094 9.098 11.064 1.00 77.62 97 ASP A CA 1
ATOM 737 C C . ASP A 1 97 ? -15.959 7.839 10.807 1.00 77.62 97 ASP A C 1
ATOM 739 O O . ASP A 1 97 ? -17.087 7.968 10.325 1.00 77.62 97 ASP A O 1
ATOM 743 N N . THR A 1 98 ? -15.432 6.634 11.078 1.00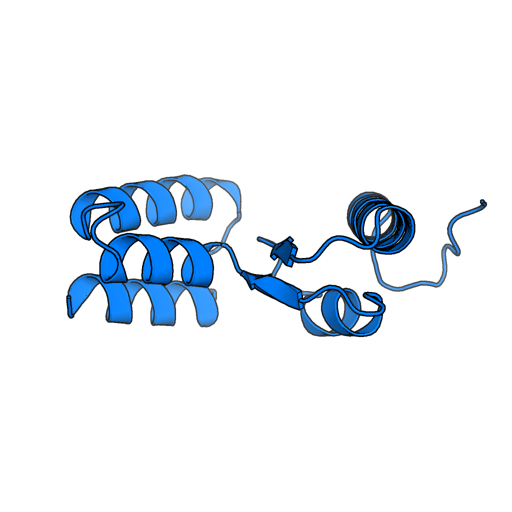 60.56 98 THR A N 1
ATOM 744 C CA . THR A 1 98 ? -16.121 5.339 10.883 1.00 60.56 98 THR A CA 1
ATOM 745 C C . THR A 1 98 ? -16.627 4.777 12.205 1.00 60.56 98 THR A C 1
ATOM 747 O O . THR A 1 98 ? -17.802 4.351 12.242 1.00 60.56 98 THR A O 1
#

Radius of gyration: 14.89 Å; chains: 1; bounding box: 38×27×32 Å

Sequence (98 aa):
MTLDADFPLDDGENAAVTLANDLEAALFLCDEFNSLGLVHASLADTRLVTTPTLLSVFVRNDQLSSTDALAILDSISDVRSWETNSYVKRARTLLNDT